Protein AF-C7D8L0-F1 (afdb_monomer_lite)

pLDDT: mean 90.33, std 13.49, range [40.81, 98.75]

Structure (mmCIF, N/CA/C/O backbone):
data_AF-C7D8L0-F1
#
_entry.id   AF-C7D8L0-F1
#
loop_
_atom_site.group_PDB
_atom_site.id
_atom_site.type_symbol
_atom_site.label_atom_id
_atom_site.label_alt_id
_atom_site.label_comp_id
_atom_site.label_asym_id
_atom_site.label_entity_id
_atom_site.label_seq_id
_atom_site.pdbx_PDB_ins_code
_atom_site.Cartn_x
_atom_site.Cartn_y
_atom_site.Cartn_z
_atom_site.occupancy
_atom_site.B_iso_or_equiv
_atom_site.auth_seq_id
_atom_site.auth_comp_id
_atom_site.auth_asym_id
_atom_site.auth_atom_id
_atom_site.pdbx_PDB_model_num
ATOM 1 N N . MET A 1 1 ? -7.241 7.369 3.701 1.00 90.38 1 MET A N 1
ATOM 2 C CA . MET A 1 1 ? -6.424 6.231 4.178 1.00 90.38 1 MET A CA 1
ATOM 3 C C . MET A 1 1 ? -5.222 5.960 3.270 1.00 90.38 1 MET A C 1
ATOM 5 O O . MET A 1 1 ? -4.114 6.041 3.779 1.00 90.38 1 MET A O 1
ATOM 9 N N . MET A 1 2 ? -5.393 5.728 1.959 1.00 95.81 2 MET A N 1
ATOM 10 C CA . MET A 1 2 ? -4.273 5.429 1.039 1.00 95.81 2 MET A CA 1
ATOM 11 C C . MET A 1 2 ? -3.129 6.454 1.050 1.00 95.81 2 MET A C 1
ATOM 13 O O . MET A 1 2 ? -1.975 6.054 0.998 1.00 95.81 2 MET A O 1
ATOM 17 N N . SER A 1 3 ? -3.407 7.754 1.194 1.00 95.38 3 SER A N 1
ATOM 18 C CA . SER A 1 3 ? -2.340 8.758 1.319 1.00 95.38 3 SER A CA 1
ATOM 19 C C . SER A 1 3 ? -1.451 8.492 2.541 1.00 95.38 3 SER A C 1
ATOM 21 O O . SER A 1 3 ? -0.234 8.431 2.415 1.00 95.38 3 SER A O 1
ATOM 23 N N . ALA A 1 4 ? -2.042 8.234 3.713 1.00 96.56 4 ALA A N 1
ATOM 24 C CA . ALA A 1 4 ? -1.277 7.879 4.909 1.00 96.56 4 ALA A CA 1
ATOM 25 C C . ALA A 1 4 ? -0.530 6.546 4.760 1.00 96.56 4 ALA A C 1
ATOM 27 O O . ALA A 1 4 ? 0.567 6.403 5.288 1.00 96.56 4 ALA A O 1
ATOM 28 N N . LEU A 1 5 ? -1.092 5.585 4.021 1.00 97.69 5 LEU A N 1
ATOM 29 C CA . LEU A 1 5 ? -0.405 4.331 3.717 1.00 97.69 5 LEU A CA 1
ATOM 30 C C . LEU A 1 5 ? 0.824 4.578 2.827 1.00 97.69 5 LEU A C 1
ATOM 32 O O . LEU A 1 5 ? 1.910 4.105 3.144 1.00 97.69 5 LEU A O 1
ATOM 36 N N . SER A 1 6 ? 0.687 5.408 1.790 1.00 98.25 6 SER A N 1
ATOM 37 C CA . SER A 1 6 ? 1.784 5.768 0.883 1.00 98.25 6 SER A CA 1
ATOM 38 C C . SER A 1 6 ? 2.951 6.458 1.590 1.00 98.25 6 SER A C 1
ATOM 40 O O . SER A 1 6 ? 4.106 6.230 1.229 1.00 98.25 6 SER A O 1
ATOM 42 N N . LYS A 1 7 ? 2.691 7.226 2.657 1.00 98.06 7 LYS A N 1
ATOM 43 C CA . LYS A 1 7 ? 3.754 7.740 3.536 1.00 98.06 7 LYS A CA 1
ATOM 44 C C . LYS A 1 7 ? 4.659 6.615 4.042 1.00 98.06 7 LYS A C 1
ATOM 46 O O . LYS A 1 7 ? 5.878 6.739 4.011 1.00 98.06 7 LYS A O 1
ATOM 51 N N . HIS A 1 8 ? 4.058 5.533 4.532 1.00 97.94 8 HIS A N 1
ATOM 52 C CA . HIS A 1 8 ? 4.777 4.440 5.182 1.00 97.94 8 HIS A CA 1
ATOM 53 C C . HIS A 1 8 ? 5.307 3.379 4.216 1.00 97.94 8 HIS A C 1
ATOM 55 O O . HIS A 1 8 ? 6.200 2.635 4.618 1.00 97.94 8 HIS A O 1
ATOM 61 N N . GLU A 1 9 ? 4.765 3.315 3.000 1.00 98.19 9 GLU A N 1
ATOM 62 C CA . GLU A 1 9 ? 5.214 2.411 1.936 1.00 98.19 9 GLU A CA 1
ATOM 63 C C . GLU A 1 9 ? 6.330 3.020 1.081 1.00 98.19 9 GLU A C 1
ATOM 65 O O . GLU A 1 9 ? 7.346 2.379 0.832 1.00 98.19 9 GLU A O 1
ATOM 70 N N . SER A 1 10 ? 6.176 4.274 0.644 1.00 98.38 10 SER A N 1
ATOM 71 C CA . SER A 1 10 ? 7.081 4.887 -0.338 1.00 98.38 10 SER A CA 1
ATOM 72 C C . SER A 1 10 ? 7.565 6.290 0.023 1.00 98.38 10 SER A C 1
ATOM 74 O O . SER A 1 10 ? 8.309 6.898 -0.750 1.00 98.38 10 SER A O 1
ATOM 76 N N . ASN A 1 11 ? 7.130 6.840 1.161 1.00 97.88 11 ASN A N 1
ATOM 77 C CA . ASN A 1 11 ? 7.280 8.259 1.486 1.00 97.88 11 ASN A CA 1
ATOM 78 C C . ASN A 1 11 ? 6.756 9.168 0.356 1.00 97.88 11 ASN A C 1
ATOM 80 O O . ASN A 1 11 ? 7.404 10.140 -0.029 1.00 97.88 11 ASN A O 1
ATOM 84 N N . TYR A 1 12 ? 5.598 8.806 -0.211 1.00 98.19 12 TYR A N 1
ATOM 85 C CA . TYR A 1 12 ? 4.939 9.507 -1.322 1.00 98.19 12 TYR A CA 1
ATOM 86 C C . TYR A 1 12 ? 5.722 9.536 -2.643 1.00 98.19 12 TYR A C 1
ATOM 88 O O . TYR A 1 12 ? 5.412 10.331 -3.529 1.00 98.19 12 TYR A O 1
ATOM 96 N N . ARG A 1 13 ? 6.732 8.675 -2.812 1.00 98.38 13 ARG A N 1
ATOM 97 C CA . ARG A 1 13 ? 7.531 8.612 -4.042 1.00 98.38 13 ARG A CA 1
ATOM 98 C C . ARG A 1 13 ? 6.879 7.647 -5.039 1.00 98.38 13 ARG A C 1
ATOM 100 O O . ARG A 1 13 ? 6.893 6.440 -4.792 1.00 98.38 13 ARG A O 1
ATOM 107 N N . PRO A 1 14 ? 6.333 8.121 -6.174 1.00 97.94 14 PRO A N 1
ATOM 108 C CA . PRO A 1 14 ? 5.623 7.257 -7.119 1.00 97.94 14 PRO A CA 1
ATOM 109 C C . PRO A 1 14 ? 6.552 6.321 -7.892 1.00 97.94 14 PRO A C 1
ATOM 111 O O . PRO A 1 14 ? 6.126 5.273 -8.349 1.00 97.94 14 PRO A O 1
ATOM 114 N N . THR A 1 15 ? 7.842 6.638 -7.983 1.00 98.25 15 THR A N 1
ATOM 115 C CA . THR A 1 15 ? 8.840 5.798 -8.656 1.00 98.25 15 THR A CA 1
ATOM 116 C C . THR A 1 15 ? 9.599 4.870 -7.704 1.00 98.25 15 THR A C 1
ATOM 118 O O . THR A 1 15 ? 10.568 4.238 -8.126 1.00 98.25 15 THR A O 1
ATOM 121 N N . ALA A 1 16 ? 9.186 4.789 -6.430 1.00 98.38 16 ALA A N 1
ATOM 122 C CA . ALA A 1 16 ? 9.844 3.965 -5.421 1.00 98.38 16 ALA A CA 1
ATOM 123 C C . ALA A 1 16 ? 9.868 2.487 -5.819 1.00 98.38 16 ALA A C 1
ATOM 125 O O . ALA A 1 16 ? 8.882 1.946 -6.325 1.00 98.38 16 ALA A O 1
ATOM 126 N N . VAL A 1 17 ? 10.994 1.843 -5.535 1.00 98.19 17 VAL A N 1
ATOM 127 C CA . VAL A 1 17 ? 11.178 0.406 -5.696 1.00 98.19 17 VAL A CA 1
ATOM 128 C C . VAL A 1 17 ? 11.743 -0.139 -4.388 1.00 98.19 17 VAL A C 1
ATOM 130 O O . VAL A 1 17 ? 12.742 0.380 -3.891 1.00 98.19 17 VAL A O 1
ATOM 133 N N . GLY A 1 18 ? 11.077 -1.133 -3.808 1.00 96.25 18 GLY A N 1
ATOM 134 C CA . GLY A 1 18 ? 11.420 -1.694 -2.505 1.00 96.25 18 GLY A CA 1
ATOM 135 C C . GLY A 1 18 ? 11.478 -3.218 -2.502 1.00 96.25 18 GLY A C 1
ATOM 136 O O . GLY A 1 18 ? 11.126 -3.889 -3.475 1.00 96.25 18 GLY A O 1
ATOM 137 N N . GLY A 1 19 ? 11.968 -3.767 -1.387 1.00 91.19 19 GLY A N 1
ATOM 138 C CA . GLY A 1 19 ? 12.090 -5.213 -1.178 1.00 91.19 19 GLY A CA 1
ATOM 139 C C . GLY A 1 19 ? 12.998 -5.916 -2.191 1.00 91.19 19 GLY A C 1
ATOM 140 O O . GLY A 1 19 ? 12.654 -7.006 -2.629 1.00 91.19 19 GLY A O 1
ATOM 141 N N . GLY A 1 20 ? 14.112 -5.287 -2.587 1.00 94.56 20 GLY A N 1
ATOM 142 C CA . GLY A 1 20 ? 15.059 -5.860 -3.553 1.00 94.56 20 GLY A CA 1
ATOM 143 C C . GLY A 1 20 ? 14.499 -5.943 -4.976 1.00 94.56 20 GLY A C 1
ATOM 144 O O . GLY A 1 20 ? 14.529 -7.006 -5.581 1.00 94.56 20 GLY A O 1
ATOM 145 N N . ASP A 1 21 ? 13.949 -4.836 -5.486 1.00 94.75 21 ASP A N 1
ATOM 146 C CA . ASP A 1 21 ? 13.368 -4.725 -6.835 1.00 94.75 21 ASP A CA 1
ATOM 147 C C . ASP A 1 21 ? 12.066 -5.504 -7.088 1.00 94.75 21 ASP A C 1
ATOM 149 O O . ASP A 1 21 ? 11.697 -5.799 -8.229 1.00 94.75 21 ASP A O 1
ATOM 153 N N . LEU A 1 22 ? 11.304 -5.780 -6.025 1.00 96.94 22 LEU A N 1
ATOM 154 C CA . LEU A 1 22 ? 10.055 -6.545 -6.105 1.00 96.94 22 LEU A CA 1
ATOM 155 C C . LEU A 1 22 ? 8.797 -5.676 -6.028 1.00 96.94 22 LEU A C 1
ATOM 157 O O . LEU A 1 22 ? 7.814 -5.973 -6.706 1.00 96.94 22 LEU A O 1
ATOM 161 N N . TRP A 1 23 ? 8.804 -4.602 -5.241 1.00 98.19 23 TRP A N 1
ATOM 162 C CA . TRP A 1 23 ? 7.597 -3.826 -4.946 1.00 98.19 23 TRP A CA 1
ATOM 163 C C . TRP A 1 23 ? 7.692 -2.409 -5.498 1.00 98.19 23 TRP A C 1
ATOM 165 O O . TRP A 1 23 ? 8.730 -1.763 -5.380 1.00 98.19 23 TRP A O 1
ATOM 175 N N . TYR A 1 24 ? 6.611 -1.921 -6.108 1.00 98.75 24 TYR A N 1
ATOM 176 C CA . TYR A 1 24 ? 6.665 -0.721 -6.943 1.00 98.75 24 TYR A CA 1
ATOM 177 C C . TYR A 1 24 ? 5.640 0.336 -6.543 1.00 98.75 24 TYR A C 1
ATOM 179 O O . TYR A 1 24 ? 4.492 0.042 -6.199 1.00 98.75 24 TYR A O 1
ATOM 187 N N . GLY A 1 25 ? 6.073 1.585 -6.653 1.00 98.50 25 GLY A N 1
ATOM 188 C CA . GLY A 1 25 ? 5.248 2.778 -6.594 1.00 98.50 25 GLY A CA 1
ATOM 189 C C . GLY A 1 25 ? 4.716 3.148 -5.219 1.00 98.50 25 GLY A C 1
ATOM 190 O O . GLY A 1 25 ? 5.251 2.728 -4.190 1.00 98.50 25 GLY A O 1
ATOM 191 N N . LEU A 1 26 ? 3.681 3.994 -5.220 1.00 98.62 26 LEU A N 1
ATOM 192 C CA . LEU A 1 26 ? 3.175 4.680 -4.027 1.00 98.62 26 LEU A CA 1
ATOM 193 C C . LEU A 1 26 ? 2.767 3.742 -2.898 1.00 98.62 26 LEU A C 1
ATOM 195 O O . LEU A 1 26 ? 2.987 4.070 -1.735 1.00 98.62 26 LEU A O 1
ATOM 199 N N . LEU A 1 27 ? 2.158 2.615 -3.247 1.00 98.62 27 LEU A N 1
ATOM 200 C CA . LEU A 1 27 ? 1.651 1.630 -2.302 1.00 98.62 27 LEU A CA 1
ATOM 201 C C . LEU A 1 27 ? 2.398 0.305 -2.392 1.00 98.62 27 LEU A C 1
ATOM 203 O O . LEU A 1 27 ? 1.842 -0.702 -1.970 1.00 98.62 27 LEU A O 1
ATOM 207 N N . GLN A 1 28 ? 3.622 0.324 -2.946 1.00 98.44 28 GLN A N 1
ATOM 208 C CA . GLN A 1 28 ? 4.527 -0.824 -3.015 1.00 98.44 28 GLN A CA 1
ATOM 209 C C . GLN A 1 28 ? 3.769 -2.086 -3.429 1.00 98.44 28 GLN A C 1
ATOM 211 O O . GLN A 1 28 ? 3.535 -2.970 -2.623 1.00 98.44 28 GLN A O 1
ATOM 216 N N . VAL A 1 29 ? 3.322 -2.135 -4.686 1.00 98.56 29 VAL A N 1
ATOM 217 C CA . VAL A 1 29 ? 2.546 -3.257 -5.236 1.00 98.56 29 VAL A CA 1
ATOM 218 C C . VAL A 1 29 ? 3.485 -4.235 -5.940 1.00 98.56 29 VAL A C 1
ATOM 220 O O . VAL A 1 29 ? 4.352 -3.826 -6.716 1.00 98.56 29 VAL A O 1
ATOM 223 N N . TYR A 1 30 ? 3.305 -5.532 -5.685 1.00 98.19 30 TYR A N 1
ATOM 224 C CA . TYR A 1 30 ? 4.044 -6.601 -6.356 1.00 98.19 30 TYR A CA 1
ATOM 225 C C . TYR A 1 30 ? 3.392 -6.921 -7.713 1.00 98.19 30 TYR A C 1
ATOM 227 O O . TYR A 1 30 ? 2.175 -7.136 -7.756 1.00 98.19 30 TYR A O 1
ATOM 235 N N . PRO A 1 31 ? 4.146 -7.004 -8.830 1.00 98.50 31 PRO A N 1
ATOM 236 C CA . PRO A 1 31 ? 3.564 -7.263 -10.147 1.00 98.50 31 PRO A CA 1
ATOM 237 C C . PRO A 1 31 ? 2.740 -8.553 -10.238 1.00 98.50 31 PRO A C 1
ATOM 239 O O . PRO A 1 31 ? 1.752 -8.588 -10.970 1.00 98.50 31 PRO A O 1
ATOM 242 N N . ASP A 1 32 ? 3.106 -9.610 -9.503 1.00 98.25 32 ASP A N 1
ATOM 243 C CA . ASP A 1 32 ? 2.318 -10.849 -9.511 1.00 98.25 32 ASP A CA 1
ATOM 244 C C . ASP A 1 32 ? 0.967 -10.680 -8.822 1.00 98.25 32 ASP A C 1
ATOM 246 O O . ASP A 1 32 ? -0.055 -11.099 -9.361 1.00 98.25 32 ASP A O 1
ATOM 250 N N . THR A 1 33 ? 0.944 -9.982 -7.685 1.00 98.00 33 THR A N 1
ATOM 251 C CA . THR A 1 33 ? -0.295 -9.589 -7.009 1.00 98.00 33 THR A CA 1
ATOM 252 C C . THR A 1 33 ? -1.172 -8.776 -7.958 1.00 98.00 33 THR A C 1
ATOM 254 O O . THR A 1 33 ? -2.334 -9.119 -8.165 1.00 98.00 33 THR A O 1
ATOM 257 N N . ALA A 1 34 ? -0.611 -7.769 -8.631 1.00 98.56 34 ALA A N 1
ATOM 258 C CA . ALA A 1 34 ? -1.354 -6.954 -9.589 1.00 98.56 34 ALA A CA 1
ATOM 259 C C . ALA A 1 34 ? -1.999 -7.797 -10.708 1.00 98.56 34 ALA A C 1
ATOM 261 O O . ALA A 1 34 ? -3.166 -7.595 -11.049 1.00 98.56 34 ALA A O 1
ATOM 262 N N . ARG A 1 35 ? -1.282 -8.799 -11.238 1.00 98.62 35 ARG A N 1
ATOM 263 C CA . ARG A 1 35 ? -1.831 -9.744 -12.224 1.00 98.62 35 ARG A CA 1
ATOM 264 C C . ARG A 1 35 ? -2.944 -10.614 -11.644 1.00 98.62 35 ARG A C 1
ATOM 266 O O . ARG A 1 35 ? -3.991 -10.721 -12.277 1.00 98.62 35 ARG A O 1
ATOM 273 N N . ARG A 1 36 ? -2.758 -11.187 -10.449 1.00 98.25 36 ARG A N 1
ATOM 274 C CA . ARG A 1 36 ? -3.759 -12.042 -9.776 1.00 98.25 36 ARG A CA 1
ATOM 275 C C . ARG A 1 36 ? -5.065 -11.311 -9.509 1.00 98.25 36 ARG A C 1
ATOM 277 O O . ARG A 1 36 ? -6.133 -11.880 -9.699 1.00 98.25 36 ARG A O 1
ATOM 284 N N . TYR A 1 37 ? -4.979 -10.045 -9.114 1.00 97.94 37 TYR A N 1
ATOM 285 C CA . TYR A 1 37 ? -6.160 -9.215 -8.904 1.00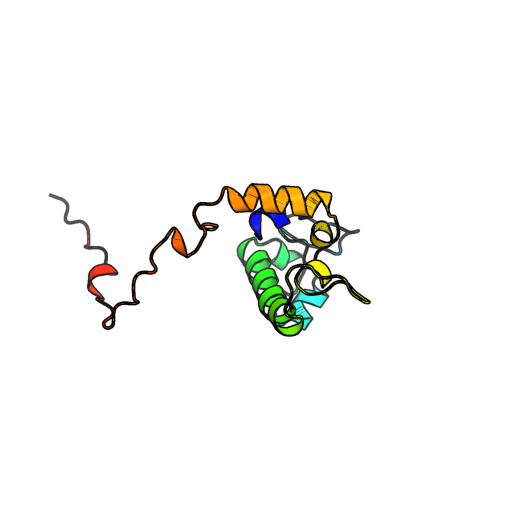 97.94 37 TYR A CA 1
ATOM 286 C C . TYR A 1 37 ? -6.698 -8.608 -10.206 1.00 97.94 37 TYR A C 1
ATOM 288 O O . TYR A 1 37 ? -7.772 -8.016 -10.193 1.00 97.94 37 TYR A O 1
ATOM 296 N N . GLY A 1 38 ? -6.026 -8.779 -11.349 1.00 98.06 38 GLY A N 1
ATOM 297 C CA . GLY A 1 38 ? -6.490 -8.297 -12.652 1.00 98.06 38 GLY A CA 1
ATOM 298 C C . GLY A 1 38 ? -6.368 -6.783 -12.829 1.00 98.06 38 GLY A C 1
ATOM 299 O O . GLY A 1 38 ? -7.237 -6.167 -13.441 1.00 98.06 38 GLY A O 1
ATOM 300 N N . CYS A 1 39 ? -5.324 -6.172 -12.270 1.00 98.62 39 CYS A N 1
ATOM 301 C CA . CYS A 1 39 ? -5.021 -4.758 -12.465 1.00 98.62 39 CYS A CA 1
ATOM 302 C C . CYS A 1 39 ? -4.640 -4.437 -13.922 1.00 98.62 39 CYS A C 1
ATOM 304 O O . CYS A 1 39 ? -4.180 -5.305 -14.676 1.00 98.62 39 CYS A O 1
ATOM 306 N N . HIS A 1 40 ? -4.809 -3.162 -14.294 1.00 98.12 40 HIS A N 1
ATOM 307 C CA . HIS A 1 40 ? -4.313 -2.611 -15.558 1.00 98.12 40 HIS A CA 1
ATOM 308 C C . HIS A 1 40 ? -2.778 -2.657 -15.607 1.00 98.12 40 HIS A C 1
ATOM 310 O O . HIS A 1 40 ? -2.206 -3.301 -16.486 1.00 98.12 40 HIS A O 1
ATOM 316 N N . ALA A 1 41 ? -2.111 -2.075 -14.606 1.00 98.19 41 ALA A N 1
ATOM 317 C CA . ALA A 1 41 ? -0.670 -2.201 -14.441 1.00 98.19 41 ALA A CA 1
ATOM 318 C C . ALA A 1 41 ? -0.274 -3.613 -14.000 1.00 98.19 41 ALA A C 1
ATOM 320 O O . ALA A 1 41 ? -0.682 -4.089 -12.942 1.00 98.19 41 ALA A O 1
ATOM 321 N N . ARG A 1 42 ? 0.535 -4.286 -14.827 1.00 97.94 42 ARG A N 1
ATOM 322 C CA . ARG A 1 42 ? 0.957 -5.691 -14.631 1.00 97.94 42 ARG A CA 1
ATOM 323 C C . ARG A 1 42 ? 2.470 -5.880 -14.528 1.00 97.94 42 ARG A C 1
ATOM 325 O O . ARG A 1 42 ? 2.937 -7.003 -14.324 1.00 97.94 42 ARG A O 1
ATOM 332 N N . THR A 1 43 ? 3.230 -4.799 -14.682 1.00 98.56 43 THR A N 1
ATOM 333 C CA . THR A 1 43 ? 4.696 -4.773 -14.630 1.00 98.56 43 THR A CA 1
ATOM 334 C C . THR A 1 43 ? 5.167 -3.719 -13.633 1.00 98.56 43 THR A C 1
ATOM 336 O O . THR A 1 43 ? 4.443 -2.769 -13.335 1.00 98.56 43 THR A O 1
ATOM 339 N N . GLY A 1 44 ? 6.396 -3.862 -13.132 1.00 98.06 44 GLY A N 1
ATOM 340 C CA . GLY A 1 44 ? 6.974 -2.881 -12.211 1.00 98.06 44 GLY A CA 1
ATOM 341 C C . GLY A 1 44 ? 7.086 -1.479 -12.819 1.00 98.06 44 GLY A C 1
ATOM 342 O O . GLY A 1 44 ? 6.852 -0.493 -12.131 1.00 98.06 44 GLY A O 1
ATOM 343 N N . ALA A 1 45 ? 7.369 -1.382 -14.123 1.00 98.38 45 ALA A N 1
ATOM 344 C CA . ALA A 1 45 ? 7.429 -0.105 -14.833 1.00 98.38 45 ALA A CA 1
ATOM 345 C C . ALA A 1 45 ? 6.070 0.612 -14.858 1.00 98.38 45 ALA A C 1
ATOM 347 O O . ALA A 1 45 ? 6.012 1.792 -14.529 1.00 98.38 45 ALA A O 1
ATOM 348 N N . MET A 1 46 ? 4.981 -0.102 -15.170 1.00 98.56 46 MET A N 1
ATOM 349 C CA . MET A 1 46 ? 3.627 0.472 -15.144 1.00 98.56 46 MET A CA 1
ATOM 350 C C . MET A 1 46 ? 3.217 0.880 -13.726 1.00 98.56 46 MET A C 1
ATOM 352 O O . MET A 1 46 ? 2.612 1.922 -13.527 1.00 98.56 46 MET A O 1
ATOM 356 N N . LEU A 1 47 ? 3.601 0.096 -12.714 1.00 98.69 47 LEU A N 1
ATOM 357 C CA . LEU A 1 47 ? 3.281 0.385 -11.314 1.00 98.69 47 LEU A CA 1
ATOM 358 C C . LEU A 1 47 ? 4.010 1.613 -10.741 1.00 98.69 47 LEU A C 1
ATOM 360 O O . LEU A 1 47 ? 3.712 1.994 -9.609 1.00 98.69 47 LEU A O 1
ATOM 364 N N . LYS A 1 48 ? 4.943 2.226 -11.483 1.00 98.69 48 LYS A N 1
ATOM 365 C CA . LYS A 1 48 ? 5.529 3.532 -11.138 1.00 98.69 48 LYS A CA 1
ATOM 366 C C . LYS A 1 48 ? 4.637 4.710 -11.542 1.00 98.69 48 LYS A C 1
ATOM 368 O O . LYS A 1 48 ? 4.873 5.822 -11.073 1.00 98.69 48 LYS A O 1
ATOM 373 N N . ASP A 1 49 ? 3.633 4.491 -12.392 1.00 98.62 49 ASP A N 1
ATOM 374 C CA . ASP A 1 49 ? 2.596 5.490 -12.622 1.00 98.62 49 ASP A CA 1
ATOM 375 C C . ASP A 1 49 ? 1.676 5.583 -11.395 1.00 98.62 49 ASP A C 1
ATOM 377 O O . ASP A 1 49 ? 1.204 4.582 -10.851 1.00 98.62 49 ASP A O 1
ATOM 381 N N . THR A 1 50 ? 1.435 6.812 -10.942 1.00 97.88 50 THR A N 1
ATOM 382 C CA . THR A 1 50 ? 0.650 7.100 -9.736 1.00 97.88 50 THR A CA 1
ATOM 383 C C . THR A 1 50 ? -0.782 6.586 -9.849 1.00 97.88 50 THR A C 1
ATOM 385 O O . THR A 1 50 ? -1.298 5.985 -8.904 1.00 97.88 50 THR A O 1
ATOM 388 N N . THR A 1 51 ? -1.433 6.829 -10.984 1.00 98.38 51 THR A N 1
ATOM 389 C CA . THR A 1 51 ? -2.851 6.510 -11.178 1.00 98.38 51 THR A CA 1
ATOM 390 C C . THR A 1 51 ? -3.039 5.005 -11.258 1.00 98.38 51 THR A C 1
ATOM 392 O O . THR A 1 51 ? -3.901 4.453 -10.575 1.00 98.38 51 THR A O 1
ATOM 395 N N . ASP A 1 52 ? -2.183 4.330 -12.018 1.00 98.62 52 ASP A N 1
ATOM 396 C CA . ASP A 1 52 ? -2.178 2.878 -12.146 1.00 98.62 52 ASP A CA 1
ATOM 397 C C . ASP A 1 52 ? -1.901 2.173 -10.813 1.00 98.62 52 ASP A C 1
ATOM 399 O O . ASP A 1 52 ? -2.582 1.202 -10.466 1.00 98.62 52 ASP A O 1
ATOM 403 N N . ASN A 1 53 ? -0.938 2.675 -10.034 1.00 98.75 53 ASN A N 1
ATOM 404 C CA . ASN A 1 53 ? -0.601 2.115 -8.728 1.00 98.75 53 ASN A CA 1
ATOM 405 C C . ASN A 1 53 ? -1.774 2.224 -7.745 1.00 98.75 53 ASN A C 1
ATOM 407 O O . ASN A 1 53 ? -2.178 1.228 -7.139 1.00 98.75 53 ASN A O 1
ATOM 411 N N . LEU A 1 54 ? -2.356 3.422 -7.625 1.00 98.56 54 LEU A N 1
ATOM 412 C CA . LEU A 1 54 ? -3.490 3.666 -6.735 1.00 98.56 54 LEU A CA 1
ATOM 413 C C . LEU A 1 54 ? -4.739 2.903 -7.192 1.00 98.56 54 LEU A C 1
ATOM 415 O O . LEU A 1 54 ? -5.422 2.311 -6.359 1.00 98.56 54 LEU A O 1
ATOM 419 N N . SER A 1 55 ? -5.013 2.854 -8.498 1.00 98.56 55 SER A N 1
ATOM 420 C CA . SER A 1 55 ? -6.128 2.086 -9.065 1.00 98.56 55 SER A CA 1
ATOM 421 C C . SER A 1 55 ? -5.994 0.591 -8.757 1.00 98.56 55 SER A C 1
ATOM 423 O O . SER A 1 55 ? -6.949 -0.047 -8.306 1.00 98.56 55 SER A O 1
ATOM 425 N N . CYS A 1 56 ? -4.787 0.033 -8.899 1.00 98.69 56 CYS A N 1
ATOM 426 C CA . CYS A 1 56 ? -4.532 -1.360 -8.549 1.00 98.69 56 CYS A CA 1
ATOM 427 C C . CYS A 1 56 ? -4.705 -1.626 -7.047 1.00 98.69 56 CYS A C 1
ATOM 429 O O . CYS A 1 56 ? -5.356 -2.597 -6.663 1.00 98.69 56 CYS A O 1
ATOM 431 N N . ALA A 1 57 ? -4.196 -0.742 -6.187 1.00 98.50 57 ALA A N 1
ATOM 432 C CA . ALA A 1 57 ? -4.367 -0.876 -4.745 1.00 98.50 57 ALA A CA 1
ATOM 433 C C . ALA A 1 57 ? -5.842 -0.816 -4.318 1.00 98.50 57 ALA A C 1
ATOM 435 O O . ALA A 1 57 ? -6.279 -1.652 -3.528 1.00 98.50 57 ALA A O 1
ATOM 436 N N . VAL A 1 58 ? -6.632 0.107 -4.881 1.00 98.31 58 VAL A N 1
ATOM 437 C CA . VAL A 1 58 ? -8.088 0.158 -4.655 1.00 98.31 58 VAL A CA 1
ATOM 438 C C . VAL A 1 58 ? -8.738 -1.156 -5.066 1.00 98.31 58 VAL A C 1
ATOM 440 O O . VAL A 1 58 ? -9.570 -1.675 -4.328 1.00 98.31 58 VAL A O 1
ATOM 443 N N . ARG A 1 59 ? -8.346 -1.726 -6.209 1.00 98.50 59 ARG A N 1
ATOM 444 C CA . ARG A 1 59 ? -8.884 -3.001 -6.691 1.00 98.50 59 ARG A CA 1
ATOM 445 C C . ARG A 1 59 ? -8.563 -4.169 -5.756 1.00 98.50 59 ARG A C 1
ATOM 447 O O . ARG A 1 59 ? -9.448 -4.978 -5.498 1.00 98.50 59 ARG A O 1
ATOM 454 N N . ILE A 1 60 ? -7.343 -4.239 -5.225 1.00 98.44 60 ILE A N 1
ATOM 455 C CA . ILE A 1 60 ? -6.958 -5.239 -4.215 1.00 98.44 60 ILE A CA 1
ATOM 456 C C . ILE A 1 60 ? -7.818 -5.060 -2.955 1.00 98.44 60 ILE A C 1
ATOM 458 O O . ILE A 1 60 ? -8.482 -6.003 -2.529 1.00 98.44 60 ILE A O 1
ATOM 462 N N . MET A 1 61 ? -7.899 -3.837 -2.413 1.00 98.25 61 MET A N 1
ATOM 463 C CA . MET A 1 61 ? -8.703 -3.540 -1.216 1.00 98.25 61 MET A CA 1
ATOM 464 C C . MET A 1 61 ? -10.196 -3.833 -1.423 1.00 98.25 61 MET A C 1
ATOM 466 O O . MET A 1 61 ? -10.854 -4.325 -0.511 1.00 98.25 61 MET A O 1
ATOM 470 N N . ALA A 1 62 ? -10.730 -3.570 -2.618 1.00 98.00 62 ALA A N 1
ATOM 471 C CA . ALA A 1 62 ? -12.117 -3.856 -2.978 1.00 98.00 62 ALA A CA 1
ATOM 472 C C . ALA A 1 62 ? -12.438 -5.357 -2.994 1.00 98.00 62 ALA A C 1
ATOM 474 O O . ALA A 1 62 ? -13.607 -5.722 -2.916 1.00 98.00 62 ALA A O 1
ATOM 475 N N . VAL A 1 63 ? -11.426 -6.223 -3.075 1.00 97.75 63 VAL A N 1
ATOM 476 C CA . VAL A 1 63 ? -11.585 -7.673 -2.930 1.00 97.75 63 VAL A CA 1
ATOM 477 C C . VAL A 1 63 ? -11.337 -8.100 -1.485 1.00 97.75 63 VAL A C 1
ATOM 479 O O . VAL A 1 63 ? -12.158 -8.813 -0.913 1.00 97.75 63 VAL A O 1
ATOM 482 N N . THR A 1 64 ? -10.234 -7.669 -0.870 1.00 96.81 64 THR A N 1
ATOM 483 C CA . THR A 1 64 ? -9.799 -8.212 0.428 1.00 96.81 64 THR A CA 1
ATOM 484 C C . THR A 1 64 ? -10.613 -7.698 1.606 1.00 96.81 64 THR A C 1
ATOM 486 O O . THR A 1 64 ? -10.964 -8.482 2.485 1.00 96.81 64 THR A O 1
ATOM 489 N N . VAL A 1 65 ? -10.990 -6.417 1.615 1.00 97.50 65 VAL A N 1
ATOM 490 C CA . VAL A 1 65 ? -11.793 -5.834 2.701 1.00 97.50 65 VAL A CA 1
ATOM 491 C C . VAL A 1 65 ? -13.159 -6.512 2.845 1.00 97.50 65 VAL A C 1
ATOM 493 O O . VAL A 1 65 ? -13.467 -6.929 3.961 1.00 97.50 65 VAL A O 1
ATOM 496 N N . PRO A 1 66 ? -13.985 -6.664 1.787 1.00 97.94 66 PRO A N 1
ATOM 497 C CA . PRO A 1 66 ? -15.267 -7.350 1.926 1.00 97.94 66 PRO A CA 1
ATOM 498 C C . PRO A 1 66 ? -15.114 -8.858 2.136 1.00 97.94 66 PRO A C 1
ATOM 500 O O . PRO A 1 66 ? -15.862 -9.411 2.938 1.00 97.94 66 PRO A O 1
ATOM 503 N N . ARG A 1 67 ? -14.141 -9.520 1.484 1.00 96.44 67 ARG A N 1
ATOM 504 C CA . ARG A 1 67 ? -13.861 -10.954 1.699 1.00 96.44 67 ARG A CA 1
ATOM 505 C C . ARG A 1 67 ? -13.589 -11.249 3.173 1.00 96.44 67 ARG A C 1
ATOM 507 O O . ARG A 1 67 ? -14.092 -12.234 3.703 1.00 96.44 67 ARG A O 1
ATOM 514 N N . ASP A 1 68 ? -12.814 -10.384 3.820 1.00 97.25 68 ASP A N 1
ATOM 515 C CA . ASP A 1 68 ? -12.356 -10.604 5.189 1.00 97.25 68 ASP A CA 1
ATOM 516 C C . ASP A 1 68 ? -13.204 -9.877 6.243 1.00 97.25 68 ASP A C 1
ATOM 518 O O . ASP A 1 68 ? -12.976 -10.053 7.441 1.00 97.25 68 ASP A O 1
ATOM 522 N N . ASN A 1 69 ? -14.150 -9.040 5.805 1.00 96.88 69 ASN A N 1
ATOM 523 C CA . ASN A 1 69 ? -14.910 -8.104 6.634 1.00 96.88 69 ASN A CA 1
ATOM 524 C C . ASN A 1 69 ? -14.010 -7.303 7.601 1.00 96.88 69 ASN A C 1
ATOM 526 O O . ASN A 1 69 ? -14.289 -7.172 8.795 1.00 96.88 69 ASN A O 1
ATOM 530 N N . ALA A 1 70 ? -12.872 -6.817 7.096 1.00 96.38 70 ALA A N 1
ATOM 531 C CA . ALA A 1 70 ? -11.812 -6.254 7.924 1.00 96.38 70 ALA A CA 1
ATOM 532 C C . ALA A 1 70 ? -11.021 -5.156 7.206 1.00 96.38 70 ALA A C 1
ATOM 534 O O . ALA A 1 70 ? -10.721 -5.249 6.020 1.00 96.38 70 ALA A O 1
ATOM 535 N N . ILE A 1 71 ? -10.592 -4.144 7.965 1.00 95.00 71 ILE A N 1
ATOM 536 C CA . ILE A 1 71 ? -9.496 -3.251 7.553 1.00 95.00 71 ILE A CA 1
ATOM 537 C C . ILE A 1 71 ? -8.169 -3.766 8.117 1.00 95.00 71 ILE A C 1
ATOM 539 O O . ILE A 1 71 ? -7.185 -3.901 7.397 1.00 95.00 71 ILE A O 1
ATOM 543 N N . THR A 1 72 ? -8.149 -4.048 9.418 1.00 95.81 72 THR A N 1
ATOM 544 C CA . THR A 1 72 ? -7.006 -4.617 10.136 1.00 95.81 72 THR A CA 1
ATOM 545 C C . THR A 1 72 ? -7.543 -5.448 11.292 1.00 95.81 72 THR A C 1
ATOM 547 O O . THR A 1 72 ? -7.987 -4.924 12.310 1.00 95.81 72 THR A O 1
ATOM 550 N N . ILE A 1 73 ? -7.579 -6.762 11.101 1.00 95.00 73 ILE A N 1
ATOM 551 C CA . ILE A 1 73 ? -7.916 -7.721 12.153 1.00 95.00 73 ILE A CA 1
ATOM 552 C C . ILE A 1 73 ? -6.847 -8.807 12.127 1.00 95.00 73 ILE A C 1
ATOM 554 O O . ILE A 1 73 ? -6.386 -9.195 11.053 1.00 95.00 73 ILE A O 1
ATOM 558 N N . ARG A 1 74 ? -6.452 -9.282 13.309 1.00 94.50 74 ARG A N 1
ATOM 559 C CA . ARG A 1 74 ? -5.595 -10.455 13.455 1.00 94.50 74 ARG A CA 1
ATOM 560 C C . ARG A 1 74 ? -6.342 -11.539 14.213 1.00 94.50 74 ARG A C 1
ATOM 562 O O . ARG A 1 74 ? -6.771 -11.307 15.339 1.00 94.50 74 ARG A O 1
ATOM 569 N N . ASP A 1 75 ? -6.466 -12.698 13.589 1.00 89.25 75 ASP A N 1
ATOM 570 C CA . ASP A 1 75 ? -6.853 -13.953 14.229 1.00 89.25 75 ASP A CA 1
ATOM 571 C C . ASP A 1 75 ? -5.686 -14.951 14.113 1.00 89.25 75 ASP A C 1
ATOM 573 O O . ASP A 1 75 ? -4.620 -14.711 14.683 1.00 89.25 75 ASP A O 1
ATOM 577 N N . THR A 1 76 ? -5.841 -16.023 13.334 1.00 93.12 76 THR A N 1
ATOM 578 C CA . THR A 1 76 ? -4.750 -16.885 12.876 1.00 93.12 76 THR A CA 1
ATOM 579 C C . THR A 1 76 ? -3.841 -16.183 11.866 1.00 93.12 76 THR A C 1
ATOM 581 O O . THR A 1 76 ? -2.656 -16.502 11.788 1.00 93.12 76 THR A O 1
ATOM 584 N N . CYS A 1 77 ? -4.359 -15.211 11.108 1.00 94.19 77 CYS A N 1
ATOM 585 C CA . CYS A 1 77 ? -3.590 -14.412 10.157 1.00 94.19 77 CYS A CA 1
ATOM 586 C C . CYS A 1 77 ? -4.043 -12.943 10.153 1.00 94.19 77 CYS A C 1
ATOM 588 O O . CYS A 1 77 ? -4.997 -12.554 10.831 1.00 94.19 77 CYS A O 1
ATOM 590 N N . TRP A 1 78 ? -3.308 -12.090 9.438 1.00 96.81 78 TRP A N 1
ATOM 591 C CA . TRP A 1 78 ? -3.750 -10.721 9.181 1.00 96.81 78 TRP A CA 1
ATOM 592 C C . TRP A 1 78 ? -4.792 -10.706 8.068 1.00 96.81 78 TRP A C 1
ATOM 594 O O . TRP A 1 78 ? -4.626 -11.371 7.049 1.00 96.81 78 TRP A O 1
ATOM 604 N N . ARG A 1 79 ? -5.852 -9.927 8.279 1.00 96.69 79 ARG A N 1
ATOM 605 C CA . ARG A 1 79 ? -7.032 -9.858 7.416 1.00 96.69 79 ARG A CA 1
ATOM 606 C C . ARG A 1 79 ? -7.296 -8.447 6.899 1.00 96.69 79 ARG A C 1
ATOM 608 O O . ARG A 1 79 ? -6.973 -7.458 7.570 1.00 96.69 79 ARG A O 1
ATOM 615 N N . GLY A 1 80 ? -7.933 -8.362 5.735 1.00 96.25 80 GLY A N 1
ATOM 616 C CA . GLY A 1 80 ? -8.268 -7.114 5.063 1.00 96.25 80 GLY A CA 1
ATOM 617 C C . GLY A 1 80 ? -7.039 -6.448 4.458 1.00 96.25 80 GLY A C 1
ATOM 618 O O . GLY A 1 80 ? -6.159 -7.105 3.916 1.00 96.25 80 GLY A O 1
ATOM 619 N N . VAL A 1 81 ? -6.930 -5.131 4.625 1.00 97.25 81 VAL A N 1
ATOM 620 C CA . VAL A 1 81 ? -5.776 -4.346 4.144 1.00 97.25 81 VAL A CA 1
ATOM 621 C C . VAL A 1 81 ? -4.467 -4.804 4.805 1.00 97.25 81 VAL A C 1
ATOM 623 O O . VAL A 1 81 ? -3.402 -4.736 4.201 1.00 97.25 81 VAL A O 1
ATOM 626 N N . ALA A 1 82 ? -4.523 -5.311 6.039 1.00 97.06 82 ALA A N 1
ATOM 627 C CA . ALA A 1 82 ? -3.339 -5.820 6.734 1.00 97.06 82 ALA A CA 1
ATOM 628 C C . ALA A 1 82 ? -2.774 -7.128 6.160 1.00 97.06 82 ALA A C 1
ATOM 630 O O . ALA A 1 82 ? -1.653 -7.487 6.513 1.00 97.06 82 ALA A O 1
ATOM 631 N N . ALA A 1 83 ? -3.518 -7.827 5.297 1.00 95.38 83 ALA A N 1
ATOM 632 C CA . ALA A 1 83 ? -3.017 -9.012 4.607 1.00 95.38 83 ALA A CA 1
ATOM 633 C C . ALA A 1 83 ? -1.992 -8.657 3.515 1.00 95.38 83 ALA A C 1
ATOM 635 O O . ALA A 1 83 ? -1.064 -9.426 3.283 1.00 95.38 83 ALA A O 1
ATOM 636 N N . ASP A 1 84 ? -2.148 -7.495 2.873 1.00 95.81 84 ASP A N 1
ATOM 637 C CA . ASP A 1 84 ? -1.319 -7.077 1.737 1.00 95.81 84 ASP A CA 1
ATOM 638 C C . ASP A 1 84 ? -0.274 -6.008 2.114 1.00 95.81 84 ASP A C 1
ATOM 640 O O . ASP A 1 84 ? 0.798 -5.970 1.515 1.00 95.81 84 ASP A O 1
ATOM 644 N N . TRP A 1 85 ? -0.550 -5.153 3.110 1.00 97.56 85 TRP A N 1
ATOM 645 C CA . TRP A 1 85 ? 0.302 -3.997 3.430 1.00 97.56 85 TRP A CA 1
ATOM 646 C C . TRP A 1 85 ? 0.897 -4.037 4.841 1.00 97.56 85 TRP A C 1
ATOM 648 O O . TRP A 1 85 ? 0.205 -3.891 5.853 1.00 97.56 85 TRP A O 1
ATOM 658 N N . GLY A 1 86 ? 2.227 -4.130 4.918 1.00 95.62 86 GLY A N 1
ATOM 659 C CA . GLY A 1 86 ? 2.989 -4.227 6.169 1.00 95.62 86 GLY A CA 1
ATOM 660 C C . GLY A 1 86 ? 2.769 -3.092 7.191 1.00 95.62 86 GLY A C 1
ATOM 661 O O . GLY A 1 86 ? 2.672 -3.375 8.388 1.00 95.62 86 GLY A O 1
ATOM 662 N N . PRO A 1 87 ? 2.634 -1.806 6.811 1.00 97.25 87 PRO A N 1
ATOM 663 C CA . PRO A 1 87 ? 2.305 -0.722 7.736 1.00 97.25 87 PRO A CA 1
ATOM 664 C C . PRO A 1 87 ? 1.018 -0.959 8.529 1.00 97.25 87 PRO A C 1
ATOM 666 O O . PRO A 1 87 ? 0.926 -0.531 9.678 1.00 97.25 87 PRO A O 1
ATOM 669 N N . MET A 1 88 ? 0.063 -1.700 7.964 1.00 97.06 88 MET A N 1
ATOM 670 C CA . MET A 1 88 ? -1.193 -2.040 8.630 1.00 97.06 88 MET A CA 1
ATOM 671 C C . MET A 1 88 ? -1.036 -3.144 9.683 1.00 97.06 88 MET A C 1
ATOM 673 O O . MET A 1 88 ? -1.961 -3.362 10.462 1.00 97.06 88 MET A O 1
ATOM 677 N N . VAL A 1 89 ? 0.126 -3.797 9.772 1.00 96.69 89 VAL A N 1
ATOM 678 C CA . VAL A 1 89 ? 0.492 -4.760 10.828 1.00 96.69 89 VAL A CA 1
ATOM 679 C C . VAL A 1 89 ? 1.098 -4.059 12.052 1.00 96.69 89 VAL A C 1
ATOM 681 O O . VAL A 1 89 ? 0.877 -4.486 13.190 1.00 96.69 89 VAL A O 1
ATOM 684 N N . SER A 1 90 ? 1.778 -2.926 11.860 1.00 97.19 90 SER A N 1
ATOM 685 C CA . SER A 1 90 ? 2.401 -2.147 12.939 1.00 97.19 90 SER A CA 1
ATOM 686 C C . SER A 1 90 ? 1.390 -1.256 13.668 1.00 97.19 90 SER A C 1
ATOM 688 O O . SER A 1 90 ? 0.780 -0.375 13.068 1.00 97.19 90 SER A O 1
ATOM 690 N N . SER A 1 91 ? 1.249 -1.425 14.987 1.00 95.94 91 SER A N 1
ATOM 691 C CA . SER A 1 91 ? 0.377 -0.568 15.809 1.00 95.94 91 SER A CA 1
ATOM 692 C C . SER A 1 91 ? 0.786 0.906 15.766 1.00 95.94 91 SER A C 1
ATOM 694 O O . SER A 1 91 ? -0.079 1.765 15.620 1.00 95.94 91 SER A O 1
ATOM 696 N N . GLY A 1 92 ? 2.088 1.202 15.824 1.00 97.75 92 GLY A N 1
ATOM 697 C CA . GLY A 1 92 ? 2.612 2.569 15.745 1.00 97.75 92 GLY A CA 1
ATOM 698 C C . GLY A 1 92 ? 2.237 3.258 14.433 1.00 97.75 92 GLY A C 1
ATOM 699 O O . GLY A 1 92 ? 1.614 4.318 14.449 1.00 97.75 92 GLY A O 1
ATOM 700 N N . LYS A 1 93 ? 2.509 2.606 13.293 1.00 98.06 93 LYS A N 1
ATOM 701 C CA . LYS A 1 93 ? 2.147 3.150 11.974 1.00 98.06 93 LYS A CA 1
ATOM 702 C C . LYS A 1 93 ? 0.630 3.286 11.818 1.00 98.06 93 LYS A C 1
ATOM 704 O O . LYS A 1 93 ? 0.156 4.325 11.372 1.00 98.06 93 LYS A O 1
ATOM 709 N N . ARG A 1 94 ? -0.162 2.305 12.273 1.00 97.19 94 ARG A N 1
ATOM 710 C CA . ARG A 1 94 ? -1.634 2.421 12.282 1.00 97.19 94 ARG A CA 1
ATOM 711 C C . ARG A 1 94 ? -2.129 3.619 13.092 1.00 97.19 94 ARG A C 1
ATOM 713 O O . ARG A 1 94 ? -3.080 4.278 12.666 1.00 97.19 94 ARG A O 1
ATOM 720 N N . ASN A 1 95 ? -1.512 3.906 14.236 1.00 97.06 95 ASN A N 1
ATOM 721 C CA . ASN A 1 95 ? -1.875 5.055 15.062 1.00 97.06 95 ASN A CA 1
ATOM 722 C C . ASN A 1 95 ? -1.570 6.371 14.339 1.00 97.06 95 ASN A C 1
ATOM 724 O O . ASN A 1 95 ? -2.444 7.234 14.271 1.00 97.06 95 ASN A O 1
ATOM 728 N N . GLU A 1 96 ? -0.391 6.501 13.724 1.00 97.25 96 GLU A N 1
ATOM 729 C CA . GLU 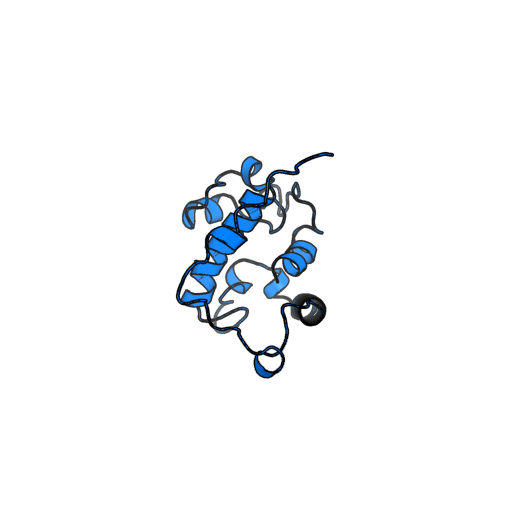A 1 96 ? -0.056 7.661 12.885 1.00 97.25 96 GLU A CA 1
ATOM 730 C C . GLU A 1 96 ? -1.057 7.845 11.739 1.00 97.25 96 GLU A C 1
ATOM 732 O O . GLU A 1 96 ? -1.609 8.932 11.554 1.00 97.25 96 GLU A O 1
ATOM 737 N N . MET A 1 97 ? -1.346 6.768 11.005 1.00 96.75 97 MET A N 1
ATOM 738 C CA . MET A 1 97 ? -2.290 6.790 9.890 1.00 96.75 97 MET A CA 1
ATOM 739 C C . MET A 1 97 ? -3.698 7.186 10.343 1.00 96.75 97 MET A C 1
ATOM 741 O O . MET A 1 97 ? -4.353 7.994 9.684 1.00 96.75 97 MET A O 1
ATOM 745 N N . SER A 1 98 ? -4.160 6.652 11.475 1.00 94.44 98 SER A N 1
ATOM 746 C CA . SER A 1 98 ? -5.474 6.968 12.047 1.00 94.44 98 SER A CA 1
ATOM 747 C C . SER A 1 98 ? -5.552 8.425 12.498 1.00 94.44 98 SER A C 1
ATOM 749 O O . SER A 1 98 ? -6.556 9.092 12.253 1.00 94.44 98 SER A O 1
ATOM 751 N N . ASN A 1 99 ? -4.487 8.945 13.109 1.00 94.38 99 ASN A N 1
ATOM 752 C CA . ASN A 1 99 ? -4.410 10.339 13.539 1.00 94.38 99 ASN A CA 1
ATOM 753 C C . ASN A 1 99 ? -4.420 11.302 12.351 1.00 94.38 99 ASN A C 1
ATOM 755 O O . ASN A 1 99 ? -5.134 12.300 12.395 1.00 94.38 99 ASN A O 1
ATOM 759 N N . TRP A 1 100 ? -3.691 10.994 11.276 1.00 93.50 100 TRP A N 1
ATOM 760 C CA . TRP A 1 100 ? -3.758 11.773 10.038 1.00 93.50 100 TRP A CA 1
ATOM 761 C C . TRP A 1 100 ? -5.149 11.695 9.398 1.00 93.50 100 TRP A C 1
ATOM 763 O O . TRP A 1 100 ? -5.694 12.705 8.959 1.00 93.50 100 TRP A O 1
ATOM 773 N N . MET A 1 101 ? -5.760 10.506 9.379 1.00 91.38 101 MET A N 1
ATOM 774 C CA . MET A 1 101 ? -7.071 10.303 8.764 1.00 91.38 101 MET A CA 1
ATOM 775 C C . MET A 1 101 ? -8.176 11.095 9.473 1.00 91.38 101 MET A C 1
ATOM 777 O O . MET A 1 101 ? -8.990 11.708 8.795 1.00 91.38 101 MET A O 1
ATOM 781 N N . ARG A 1 102 ? -8.171 11.154 10.812 1.00 90.56 102 ARG A N 1
ATOM 782 C CA . ARG A 1 102 ? -9.142 11.936 11.606 1.00 90.56 102 ARG A CA 1
ATOM 783 C C . ARG A 1 102 ? -9.092 13.445 11.343 1.00 90.56 102 ARG A C 1
ATOM 785 O O . ARG A 1 102 ? -10.057 14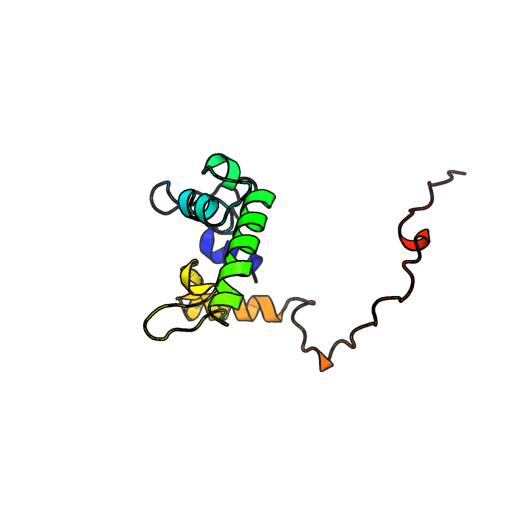.135 11.644 1.00 90.56 102 ARG A O 1
ATOM 792 N N . GLN A 1 103 ? -7.992 13.955 10.791 1.00 90.25 103 GLN A N 1
ATOM 793 C CA . GLN A 1 103 ? -7.859 15.368 10.420 1.00 90.25 103 GLN A CA 1
ATOM 794 C C . GLN A 1 103 ? -8.500 15.680 9.060 1.00 90.25 103 GLN A C 1
ATOM 796 O O . GLN A 1 103 ? -8.709 16.846 8.732 1.00 90.25 103 GLN A O 1
ATOM 801 N N . GLN A 1 104 ? -8.812 14.661 8.254 1.00 90.69 104 GLN A N 1
ATOM 802 C CA . GLN A 1 104 ? -9.351 14.867 6.914 1.00 90.69 104 GLN A CA 1
ATOM 803 C C . GLN A 1 104 ? -10.828 15.255 6.978 1.00 90.69 104 GLN A C 1
ATOM 805 O O . GLN A 1 104 ? -11.616 14.676 7.727 1.00 90.69 104 GLN A O 1
ATOM 810 N N . THR A 1 105 ? -11.231 16.215 6.147 1.00 86.00 105 THR A N 1
ATOM 811 C CA . THR A 1 105 ? -12.603 16.752 6.130 1.00 86.00 105 THR A CA 1
ATOM 812 C C . THR A 1 105 ? -13.660 15.699 5.808 1.00 86.00 105 THR A C 1
ATOM 814 O O . THR A 1 105 ? -14.796 15.821 6.260 1.00 86.00 105 THR A O 1
ATOM 817 N N . ASN A 1 106 ? -13.282 14.657 5.070 1.00 80.19 106 ASN A N 1
ATOM 818 C CA . ASN A 1 106 ? -14.132 13.531 4.701 1.00 80.19 106 ASN A CA 1
ATOM 819 C C . ASN A 1 106 ? -14.205 12.424 5.769 1.00 80.19 106 ASN A C 1
ATOM 821 O O . ASN A 1 106 ? -15.044 11.538 5.653 1.00 80.19 106 ASN A O 1
ATOM 825 N N . CYS A 1 107 ? -13.365 12.455 6.806 1.00 83.69 107 CYS A N 1
ATOM 826 C CA . CYS A 1 107 ? -13.391 11.494 7.908 1.00 83.69 107 CYS A CA 1
ATOM 827 C C . CYS A 1 107 ? -14.112 12.094 9.124 1.00 83.69 107 CYS A C 1
ATOM 829 O O . CYS A 1 107 ? -13.548 12.221 10.211 1.00 83.69 107 CYS A O 1
ATOM 831 N N . ARG A 1 108 ? -15.374 12.485 8.922 1.00 77.94 108 ARG A N 1
ATOM 832 C CA . ARG A 1 108 ? -16.257 13.036 9.957 1.00 77.94 108 ARG A CA 1
ATOM 833 C C . ARG A 1 108 ? -17.337 12.028 10.323 1.00 77.94 108 ARG A C 1
ATOM 835 O O . ARG A 1 108 ? -17.761 11.238 9.483 1.00 77.94 108 ARG A O 1
ATOM 842 N N . ALA A 1 109 ? -17.786 12.057 11.576 1.00 73.88 109 ALA A N 1
ATOM 843 C CA . ALA A 1 109 ? -18.886 11.207 12.012 1.00 73.88 109 ALA A CA 1
ATOM 844 C C . ALA A 1 109 ? -20.132 11.503 11.158 1.00 73.88 109 ALA A C 1
ATOM 846 O O . ALA A 1 109 ? -20.434 12.662 10.876 1.00 73.88 109 ALA A O 1
ATOM 847 N N . THR A 1 110 ? -20.852 10.476 10.716 1.00 66.88 110 THR A N 1
ATOM 848 C CA . THR A 1 110 ? -21.994 10.613 9.791 1.00 66.88 110 THR A CA 1
ATOM 849 C C . THR A 1 110 ? -23.143 11.442 10.369 1.00 66.88 110 THR A C 1
ATOM 851 O O . THR A 1 110 ? -23.868 12.092 9.627 1.00 66.88 110 THR A O 1
ATOM 854 N N . ASN A 1 111 ? -23.271 11.505 11.695 1.00 69.06 111 ASN A N 1
ATOM 855 C CA . ASN A 1 111 ? -24.195 12.408 12.386 1.00 69.06 111 ASN A CA 1
ATOM 856 C C . ASN A 1 111 ? -23.775 13.893 12.333 1.00 69.06 111 ASN A C 1
ATOM 858 O O . ASN A 1 111 ? -24.604 14.764 12.569 1.00 69.06 111 ASN A O 1
ATOM 862 N N . SER A 1 112 ? -22.513 14.193 12.010 1.00 68.38 112 SER A N 1
ATOM 863 C CA . SER A 1 112 ? -21.986 15.561 11.887 1.00 68.38 112 SER A CA 1
ATOM 864 C C . SER A 1 112 ? -22.082 16.135 10.467 1.00 68.38 112 SER A C 1
ATOM 866 O O . SER A 1 112 ? -21.850 17.326 10.268 1.00 68.38 112 SER A O 1
ATOM 868 N N . VAL A 1 113 ? -22.448 15.312 9.475 1.00 67.31 113 VAL A N 1
ATOM 869 C CA . VAL A 1 113 ? -22.666 15.721 8.080 1.00 67.31 113 VAL A CA 1
ATOM 870 C C . VAL A 1 113 ? -23.948 15.058 7.581 1.00 67.31 113 VAL A C 1
ATOM 872 O O . VAL A 1 113 ? -23.930 13.889 7.211 1.00 67.31 113 VAL A O 1
ATOM 875 N N . ARG A 1 114 ? -25.070 15.793 7.559 1.00 71.25 114 ARG A N 1
ATOM 876 C CA . ARG A 1 114 ? -26.343 15.282 7.019 1.00 71.25 114 ARG A CA 1
ATOM 877 C C . ARG A 1 114 ? -26.140 14.862 5.553 1.00 71.25 114 ARG A C 1
ATOM 879 O O . ARG A 1 114 ? -25.841 15.739 4.736 1.00 71.25 114 ARG A O 1
ATOM 886 N N . PRO A 1 115 ? -26.316 13.576 5.189 1.00 71.62 115 PRO A N 1
ATOM 887 C CA . PRO A 1 115 ? -26.257 13.158 3.795 1.00 71.62 115 PRO A CA 1
ATOM 888 C C . PRO A 1 115 ? -27.320 13.911 2.993 1.00 71.62 115 PRO A C 1
ATOM 890 O O . PRO A 1 115 ? -28.481 13.981 3.401 1.00 71.62 115 PRO A O 1
ATOM 893 N N . ARG A 1 116 ? -26.927 14.512 1.868 1.00 76.38 116 ARG A N 1
ATOM 894 C CA . ARG A 1 116 ? -27.896 15.042 0.905 1.00 76.38 116 ARG A CA 1
ATOM 895 C C . ARG A 1 116 ? -28.424 13.870 0.090 1.00 76.38 116 ARG A C 1
ATOM 897 O O . ARG A 1 116 ? -27.633 13.040 -0.359 1.00 76.38 116 ARG A O 1
ATOM 904 N N . ASN A 1 117 ? -29.739 13.806 -0.101 1.00 82.44 117 ASN A N 1
ATOM 905 C CA . ASN A 1 117 ? -30.318 12.820 -1.003 1.00 82.44 117 ASN A CA 1
ATOM 906 C C . ASN A 1 117 ? -29.732 13.014 -2.402 1.00 82.44 117 ASN A C 1
ATOM 908 O O . ASN A 1 117 ? -29.516 14.145 -2.848 1.00 82.44 117 ASN A O 1
ATOM 912 N N . ARG A 1 118 ? -29.476 11.897 -3.085 1.00 78.69 118 ARG A N 1
ATOM 913 C CA . ARG A 1 118 ? -29.183 11.929 -4.514 1.00 78.69 118 ARG A CA 1
ATOM 914 C C . ARG A 1 118 ? -30.381 12.595 -5.215 1.00 78.69 118 ARG A C 1
ATOM 916 O O . ARG A 1 118 ? -31.503 12.175 -4.937 1.00 78.69 118 ARG A O 1
ATOM 923 N N . PRO A 1 119 ? -30.172 13.596 -6.086 1.00 82.19 119 PRO A N 1
ATOM 924 C CA . PRO A 1 119 ? -31.252 14.160 -6.889 1.00 82.19 119 PRO A CA 1
ATOM 925 C C . PRO A 1 119 ? -31.958 13.059 -7.688 1.00 82.19 119 PRO A C 1
ATOM 927 O O . PRO A 1 119 ? -31.287 12.209 -8.276 1.00 82.19 119 PRO A O 1
ATOM 930 N N . GLU A 1 120 ? -33.291 13.067 -7.710 1.00 83.19 120 GLU A N 1
ATOM 931 C CA . GLU A 1 120 ? -34.080 12.097 -8.491 1.00 83.19 120 GLU A CA 1
ATOM 932 C C . GLU A 1 120 ? -33.895 12.297 -9.999 1.00 83.19 120 GLU A C 1
ATOM 934 O O . GLU A 1 120 ? -33.946 11.348 -10.777 1.00 83.19 120 GLU A O 1
ATOM 939 N N . THR A 1 121 ? -33.590 13.528 -10.404 1.00 81.88 121 THR A N 1
ATOM 940 C CA . THR A 1 121 ? -33.257 13.894 -11.776 1.00 81.88 121 THR A CA 1
ATOM 941 C C . THR A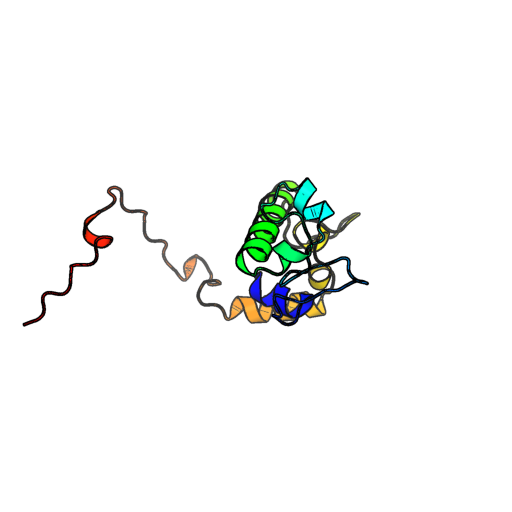 1 121 ? -31.843 14.455 -11.825 1.00 81.88 121 THR A C 1
ATOM 943 O O . THR A 1 121 ? -31.509 15.391 -11.095 1.00 81.88 121 THR A O 1
ATOM 946 N N . LEU A 1 122 ? -31.005 13.900 -12.702 1.00 75.38 122 LEU A N 1
ATOM 947 C CA . LEU A 1 122 ? -29.737 14.520 -13.078 1.00 75.38 122 LEU A CA 1
ATOM 948 C C . LEU A 1 122 ? -30.051 15.813 -13.835 1.00 75.38 122 LEU A C 1
ATOM 950 O O . LEU A 1 122 ? -30.462 15.765 -14.992 1.00 75.38 122 LEU A O 1
ATOM 954 N N . ASP A 1 123 ? -29.880 16.964 -13.188 1.00 71.62 123 ASP A N 1
ATOM 955 C CA . ASP A 1 123 ? -29.946 18.243 -13.888 1.00 71.62 123 ASP A CA 1
ATOM 956 C C . ASP A 1 123 ? -28.656 18.433 -14.696 1.00 71.62 123 ASP A C 1
ATOM 958 O O . ASP A 1 123 ? -27.610 18.834 -14.180 1.00 71.62 123 ASP A O 1
ATOM 962 N N . VAL A 1 124 ? -28.725 18.076 -15.979 1.00 65.38 124 VAL A N 1
ATOM 963 C CA . VAL A 1 124 ? -27.602 18.131 -16.926 1.00 65.38 124 VAL A CA 1
ATOM 964 C C . VAL A 1 124 ? -27.046 19.556 -17.061 1.00 65.38 124 VAL A C 1
ATOM 966 O O . VAL A 1 124 ? -25.864 19.721 -17.360 1.00 65.38 124 VAL A O 1
ATOM 969 N N . ARG A 1 125 ? -27.844 20.590 -16.750 1.00 67.00 125 ARG A N 1
ATOM 970 C CA . ARG A 1 125 ? -27.421 21.999 -16.820 1.00 67.00 125 ARG A CA 1
ATOM 971 C C . ARG A 1 125 ? -26.322 22.352 -15.819 1.00 67.00 125 ARG A C 1
ATOM 973 O O . ARG A 1 125 ? -25.534 23.248 -16.090 1.00 67.00 125 ARG A O 1
ATOM 980 N N . LEU A 1 126 ? -26.222 21.635 -14.697 1.00 61.38 126 LEU A N 1
ATOM 981 C CA . LEU A 1 126 ? -25.184 21.872 -13.683 1.00 61.38 126 LEU A CA 1
ATOM 982 C C . LEU A 1 126 ? -23.803 21.320 -14.078 1.00 61.38 126 LEU A C 1
ATOM 984 O O . LEU A 1 126 ? -22.820 21.596 -13.393 1.00 61.38 126 LEU A O 1
ATOM 988 N N . TYR A 1 127 ? -23.721 20.539 -15.161 1.00 59.09 127 TYR A N 1
ATOM 989 C CA . TYR A 1 127 ? -22.483 19.913 -15.639 1.00 59.09 127 TYR A CA 1
ATOM 990 C C . TYR A 1 127 ? -21.973 20.481 -16.967 1.00 59.09 127 TYR A C 1
ATOM 992 O O . TYR A 1 127 ? -20.834 20.213 -17.347 1.00 59.09 127 TYR A O 1
ATOM 1000 N N . THR A 1 128 ? -22.772 21.283 -17.669 1.00 55.72 128 THR A N 1
ATOM 1001 C CA . THR A 1 128 ? -22.314 22.049 -18.829 1.00 55.72 128 THR A CA 1
ATOM 1002 C C . THR A 1 128 ? -21.813 23.402 -18.343 1.00 55.72 128 THR A C 1
ATOM 1004 O O . THR A 1 128 ? -22.614 24.290 -18.068 1.00 55.72 128 THR A O 1
ATOM 1007 N N . ALA A 1 129 ? -20.495 23.557 -18.203 1.00 54.31 129 ALA A N 1
ATOM 1008 C CA . ALA A 1 129 ? -19.899 24.880 -18.051 1.00 54.31 129 ALA A CA 1
ATOM 1009 C C . ALA A 1 129 ? -20.368 25.775 -19.212 1.00 54.31 129 ALA A C 1
ATOM 1011 O O . ALA A 1 129 ? -20.268 25.374 -20.375 1.00 54.31 129 ALA A O 1
ATOM 1012 N N . GLU A 1 130 ? -20.907 26.954 -18.900 1.00 56.69 130 GLU A N 1
ATOM 1013 C CA . GLU A 1 130 ? -21.230 27.965 -19.907 1.00 56.69 130 GLU A CA 1
ATOM 1014 C C . GLU A 1 130 ? -19.944 28.345 -20.666 1.00 56.69 130 GLU A C 1
ATOM 1016 O O . GLU A 1 130 ? -18.898 28.537 -20.035 1.00 56.69 130 GLU A O 1
ATOM 1021 N N . PRO A 1 131 ? -19.961 28.436 -22.008 1.00 52.00 131 PRO A N 1
ATOM 1022 C CA . PRO A 1 131 ? -18.816 28.957 -22.732 1.00 52.00 131 PRO A CA 1
ATOM 1023 C C . PRO A 1 131 ? -18.682 30.447 -22.403 1.00 52.00 131 PRO A C 1
ATOM 1025 O O . PRO A 1 131 ? -19.619 31.214 -22.614 1.00 52.00 131 PRO A O 1
ATOM 1028 N N . ASN A 1 132 ? -17.518 30.847 -21.885 1.00 57.22 132 ASN A N 1
ATOM 1029 C CA .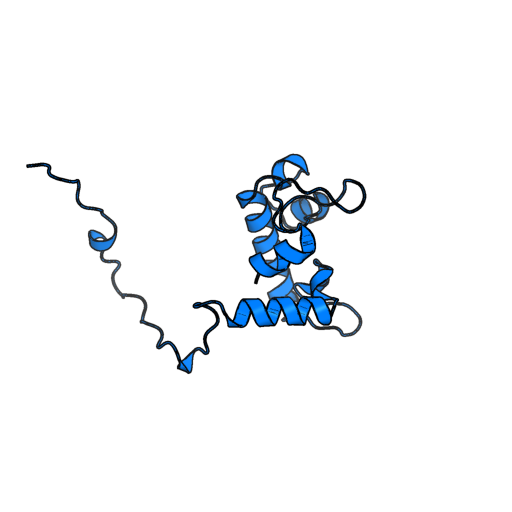 ASN A 1 132 ? -17.150 32.244 -21.655 1.00 57.22 132 ASN A CA 1
ATOM 1030 C C . ASN A 1 132 ? -17.511 33.114 -22.873 1.00 57.22 132 ASN A C 1
ATOM 1032 O O . ASN A 1 132 ? -16.857 33.023 -23.914 1.00 57.22 132 ASN A O 1
ATOM 1036 N N . SER A 1 133 ? -18.507 33.988 -22.735 1.00 47.03 133 SER A N 1
ATOM 1037 C CA . SER A 1 133 ? -18.732 35.097 -23.659 1.00 47.03 133 SER A CA 1
ATOM 1038 C C . SER A 1 133 ? -17.928 36.302 -23.179 1.00 47.03 133 SER A C 1
ATOM 1040 O O . SER A 1 133 ? -18.343 37.017 -22.267 1.00 47.03 133 SER A O 1
ATOM 1042 N N . SER A 1 134 ? -16.756 36.486 -23.780 1.00 50.34 134 SER A N 1
ATOM 1043 C CA . SER A 1 134 ? -15.961 37.709 -23.693 1.00 50.34 134 SER A CA 1
ATOM 1044 C C . SER A 1 134 ? -16.759 38.896 -24.238 1.00 50.34 134 SER A C 1
ATOM 1046 O O . SER A 1 134 ? -17.288 38.818 -25.349 1.00 50.34 134 SER A O 1
ATOM 1048 N N . GLY A 1 135 ? -16.805 39.982 -23.472 1.00 40.81 135 GLY A N 1
ATOM 1049 C CA . GLY A 1 135 ? -17.187 41.324 -23.906 1.00 40.81 135 GLY A CA 1
ATOM 1050 C C . GLY A 1 135 ? -16.142 42.307 -23.413 1.00 40.81 135 GLY A C 1
ATOM 1051 O O . GLY A 1 135 ? -15.757 42.170 -22.230 1.00 40.81 135 GLY A O 1
#

Foldseek 3Di:
DLQLQLCVQPVQQLQDADDVRAFGGSNGHGLVLLVVLPFPDNDRVSSSDPVSVVRSLVSQLVPFCVVQVDCFDDDVHTGHVVNGGVLSVDPVSVVVSVVVLCPDPVNDDCVVPPDDDDDPDDPCVVVDDDPDDDD

Sequence (135 aa):
MMSALSKHESNYRPTAVGGGDLWYGLLQVYPDTARRYGCHARTGAMLKDTTDNLSCAVRIMAVTVPRDNAITIRDTCWRGVAADWGPMVSSGKRNEMSNWMRQQTNCRATNSVRPRNRPETLDVRLYTAEPNSSG

Radius of gyration: 18.89 Å; chains: 1; bounding box: 49×58×40 Å

Secondary stru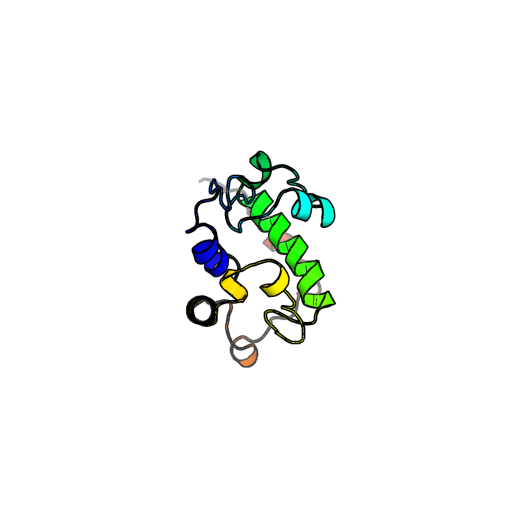cture (DSSP, 8-state):
-HHHHHHHHHTT-TT-EETTTTEETTTTB-HHHHHHTT-S--STTGGGSHHHHHHHHHHHHHHHHHHHT-SSEESSSEETHHHH-GGGT-HHHHHHHHHHHHTSTTS--GGGSPPPPPPSS--GGGTSPPP----